Protein AF-A0A8J6BQK9-F1 (afdb_monomer_lite)

Sequence (80 aa):
MTRAGNLCLSSAGAQVSLATSSDDRHPAEHIIDGNPETFWTTTGMFPQEFIISMSSLQKIGKISIESSSSKLCSSVSRNE

Radius of gyration: 13.13 Å; chains: 1; bounding box: 29×28×39 Å

Structure (mmCIF, N/CA/C/O backbone):
data_AF-A0A8J6BQK9-F1
#
_entry.id   AF-A0A8J6BQK9-F1
#
loop_
_atom_site.group_PDB
_atom_site.id
_atom_site.type_symbol
_atom_site.label_atom_id
_atom_site.label_alt_id
_atom_site.label_comp_id
_atom_site.label_asym_id
_atom_site.label_entity_id
_atom_site.label_seq_id
_atom_site.pdbx_PDB_ins_code
_atom_site.Cartn_x
_atom_site.Cartn_y
_atom_site.Cartn_z
_atom_site.occupancy
_atom_site.B_iso_or_equiv
_atom_site.auth_seq_id
_atom_site.auth_comp_id
_atom_site.auth_asym_id
_atom_site.auth_atom_id
_atom_site.pdbx_PDB_model_num
ATOM 1 N N . MET A 1 1 ? -10.299 1.836 24.614 1.00 42.00 1 MET A N 1
ATOM 2 C CA . MET A 1 1 ? -8.982 2.163 24.027 1.00 42.00 1 MET A CA 1
ATOM 3 C C . MET A 1 1 ? -8.612 1.041 23.078 1.00 42.00 1 MET A C 1
ATOM 5 O O . MET A 1 1 ? -8.274 -0.040 23.543 1.00 42.00 1 MET A O 1
ATOM 9 N N . THR A 1 2 ? -8.765 1.244 21.772 1.00 50.50 2 THR A N 1
ATOM 10 C CA . THR A 1 2 ? -8.358 0.247 20.774 1.00 50.50 2 THR A CA 1
ATOM 11 C C . THR A 1 2 ? -6.836 0.169 20.786 1.00 50.50 2 THR A C 1
ATOM 13 O O . THR A 1 2 ? -6.160 1.197 20.735 1.00 50.50 2 THR A O 1
ATOM 16 N N . ARG A 1 3 ? -6.297 -1.037 20.957 1.00 53.00 3 ARG A N 1
ATOM 17 C CA . ARG A 1 3 ? -4.858 -1.294 21.032 1.00 53.00 3 ARG A CA 1
ATOM 18 C C . ARG A 1 3 ? -4.198 -0.736 19.763 1.00 53.00 3 ARG A C 1
ATOM 20 O O . ARG A 1 3 ? -4.655 -1.043 18.667 1.00 53.00 3 ARG A O 1
ATOM 27 N N . ALA A 1 4 ? -3.174 0.103 19.917 1.00 63.41 4 ALA A N 1
ATOM 28 C CA . ALA A 1 4 ? -2.428 0.691 18.806 1.00 63.41 4 ALA A CA 1
ATOM 29 C C . ALA A 1 4 ? -1.658 -0.415 18.058 1.00 63.41 4 ALA A C 1
ATOM 31 O O . ALA A 1 4 ? -0.531 -0.747 18.416 1.00 63.41 4 ALA A O 1
ATOM 32 N N . GLY A 1 5 ? -2.320 -1.056 17.096 1.00 78.44 5 GLY A N 1
ATOM 33 C CA . GLY A 1 5 ? -1.742 -2.047 16.190 1.00 78.44 5 GLY A CA 1
ATOM 34 C C . GLY A 1 5 ? -1.290 -1.408 14.878 1.00 78.44 5 GLY A C 1
ATOM 35 O O . GLY A 1 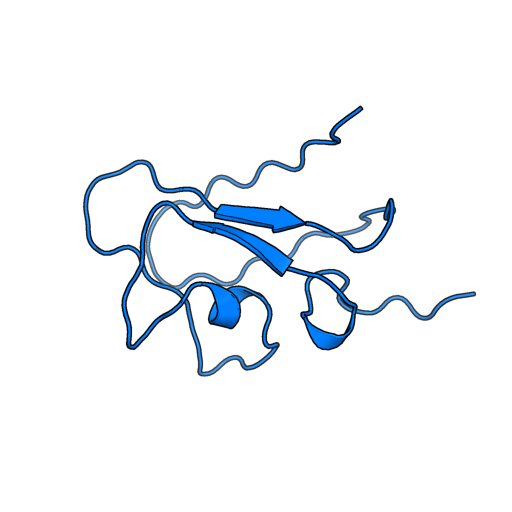5 ? -1.606 -0.250 14.605 1.00 78.44 5 GLY A O 1
ATOM 36 N N . ASN A 1 6 ? -0.550 -2.159 14.061 1.00 87.56 6 ASN A N 1
ATOM 37 C CA . ASN A 1 6 ? -0.205 -1.717 12.713 1.00 87.56 6 ASN A CA 1
ATOM 38 C C . ASN A 1 6 ? -1.486 -1.629 11.866 1.00 87.56 6 ASN A C 1
ATOM 40 O O . ASN A 1 6 ? -2.099 -2.644 11.544 1.00 87.56 6 ASN A O 1
ATOM 44 N N . LEU A 1 7 ? -1.883 -0.398 11.545 1.00 91.56 7 LEU A N 1
ATOM 45 C CA . LEU A 1 7 ? -3.112 -0.091 10.815 1.00 91.56 7 LEU A CA 1
ATOM 46 C C . LEU A 1 7 ? -3.043 -0.511 9.346 1.00 91.56 7 LEU A C 1
ATOM 48 O O . LEU A 1 7 ? -4.081 -0.728 8.740 1.00 91.56 7 LEU A O 1
ATOM 52 N N . CYS A 1 8 ? -1.836 -0.636 8.790 1.00 92.69 8 CYS A N 1
ATOM 53 C CA . CYS A 1 8 ? -1.621 -0.976 7.389 1.00 92.69 8 CYS A CA 1
ATOM 54 C C . CYS A 1 8 ? -1.742 -2.477 7.107 1.00 92.69 8 CYS A C 1
ATOM 56 O O . CYS A 1 8 ? -1.577 -2.865 5.960 1.00 92.69 8 CYS A O 1
ATOM 58 N N . LEU A 1 9 ? -1.986 -3.330 8.107 1.00 94.56 9 LEU A N 1
ATOM 59 C CA . LEU A 1 9 ? -2.094 -4.771 7.881 1.00 94.56 9 LEU A CA 1
ATOM 60 C C . LEU A 1 9 ? -3.428 -5.144 7.231 1.00 94.56 9 LEU A C 1
ATOM 62 O O . LEU A 1 9 ? -4.490 -4.660 7.625 1.00 94.56 9 LEU A O 1
ATOM 66 N N . SER A 1 10 ? -3.384 -6.108 6.317 1.00 94.81 10 SER A N 1
ATOM 67 C CA . SER A 1 10 ? -4.572 -6.753 5.746 1.00 94.81 10 SER A CA 1
ATOM 68 C C . SER A 1 10 ? -5.484 -7.342 6.829 1.00 94.81 10 SER A C 1
ATOM 70 O O . SER A 1 10 ? -6.703 -7.202 6.764 1.00 94.81 10 SER A O 1
ATOM 72 N N . SER A 1 11 ? -4.906 -7.896 7.900 1.00 93.81 11 SER A N 1
ATOM 73 C CA . SER A 1 11 ? -5.638 -8.384 9.079 1.00 93.81 11 SER A CA 1
ATOM 74 C C . SER A 1 11 ? -6.341 -7.280 9.885 1.00 93.81 11 SER A C 1
ATOM 76 O O . SER A 1 11 ? -7.281 -7.570 10.623 1.00 93.81 11 SER A O 1
ATOM 78 N N . ALA A 1 12 ? -5.930 -6.017 9.724 1.00 92.44 12 ALA A N 1
ATOM 79 C CA . ALA A 1 12 ? -6.616 -4.837 10.258 1.00 92.44 12 ALA A CA 1
ATOM 80 C C . ALA A 1 12 ? -7.652 -4.250 9.271 1.00 92.44 12 ALA A C 1
ATOM 82 O O . ALA A 1 12 ? -8.302 -3.243 9.568 1.00 92.44 12 ALA A O 1
ATOM 83 N N . GLY A 1 13 ? -7.830 -4.882 8.106 1.00 92.88 13 GLY A N 1
ATOM 84 C CA . GLY A 1 13 ? -8.750 -4.459 7.053 1.00 92.88 13 GLY A CA 1
ATOM 85 C C . GLY A 1 13 ? -8.166 -3.442 6.072 1.00 92.88 13 GLY A C 1
ATOM 86 O O . GLY A 1 13 ? -8.934 -2.827 5.337 1.00 92.88 13 GLY A O 1
ATOM 87 N N . ALA A 1 14 ? -6.846 -3.232 6.066 1.00 94.44 14 ALA A N 1
ATOM 88 C CA . ALA A 1 14 ? -6.195 -2.435 5.032 1.00 94.44 14 ALA A CA 1
ATOM 89 C C . ALA A 1 14 ? -6.132 -3.197 3.700 1.00 94.44 14 ALA A C 1
ATOM 91 O O . ALA A 1 14 ? -6.079 -4.427 3.676 1.00 94.44 14 ALA A O 1
ATOM 92 N N . GLN A 1 15 ? -6.126 -2.468 2.588 1.00 96.19 15 GLN A N 1
ATOM 93 C CA . GLN A 1 15 ? -6.051 -3.034 1.241 1.00 96.19 15 GLN A CA 1
ATOM 94 C C . GLN A 1 15 ? -5.153 -2.181 0.353 1.00 96.19 15 GLN A C 1
ATOM 96 O O . GLN A 1 15 ? -5.171 -0.956 0.458 1.00 96.19 15 GLN A O 1
ATOM 101 N N . VAL A 1 16 ? -4.410 -2.809 -0.558 1.00 95.44 16 VAL A N 1
ATOM 102 C CA . VAL A 1 16 ? -3.720 -2.073 -1.620 1.00 95.44 16 VAL A CA 1
ATOM 103 C C . VAL A 1 16 ? -4.719 -1.812 -2.742 1.00 95.44 16 VAL A C 1
ATOM 105 O O . VAL A 1 16 ? -5.159 -2.734 -3.418 1.00 95.44 16 VAL A O 1
ATOM 108 N N . SER A 1 17 ? -5.126 -0.556 -2.912 1.00 94.81 17 SER A N 1
ATOM 109 C CA . SER A 1 17 ? -6.128 -0.167 -3.916 1.00 94.81 17 SER A CA 1
ATOM 110 C C . SER A 1 17 ? -5.525 0.137 -5.280 1.00 94.81 17 SER A C 1
ATOM 112 O O . SER A 1 17 ? -6.225 0.089 -6.287 1.00 94.81 17 SER A O 1
ATOM 114 N N . LEU A 1 18 ? -4.239 0.478 -5.309 1.00 95.19 18 LEU A N 1
ATOM 115 C CA . LEU A 1 18 ? -3.498 0.770 -6.524 1.00 95.19 18 LEU A CA 1
ATOM 116 C C . LEU A 1 18 ? -2.042 0.375 -6.312 1.00 95.19 18 LEU A C 1
ATOM 118 O O . LEU A 1 18 ? -1.484 0.642 -5.249 1.00 95.19 18 LEU A O 1
ATOM 122 N N . ALA A 1 19 ? -1.439 -0.218 -7.335 1.00 94.81 19 ALA A N 1
ATOM 123 C CA . ALA A 1 19 ? -0.001 -0.377 -7.474 1.00 94.81 19 ALA A CA 1
ATOM 124 C C . ALA A 1 19 ? 0.339 -0.202 -8.956 1.00 94.81 19 ALA A C 1
ATOM 126 O O . ALA A 1 19 ? -0.260 -0.851 -9.812 1.00 94.81 19 ALA A O 1
ATOM 127 N N .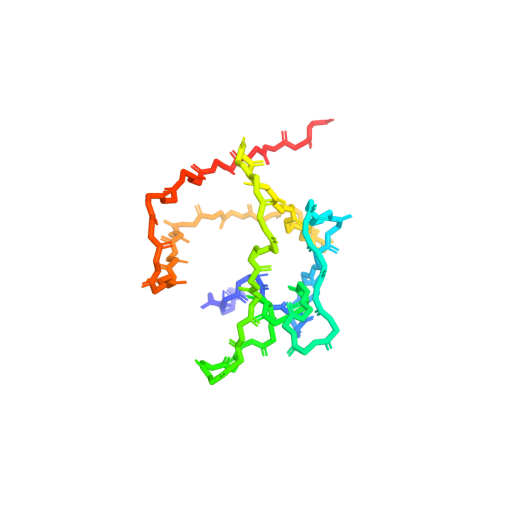 THR A 1 20 ? 1.281 0.683 -9.277 1.00 94.56 20 THR A N 1
ATOM 128 C CA . THR A 1 20 ? 1.680 0.937 -10.675 1.00 94.56 20 THR A CA 1
ATOM 129 C C . THR A 1 20 ? 2.563 -0.159 -11.267 1.00 94.56 20 THR A C 1
ATOM 131 O O . THR A 1 20 ? 2.782 -0.187 -12.476 1.00 94.56 20 THR A O 1
ATOM 134 N N . SER A 1 21 ? 3.049 -1.071 -10.424 1.00 92.56 21 SER A N 1
ATOM 135 C CA . SER A 1 21 ? 3.839 -2.234 -10.812 1.00 92.56 21 SER A CA 1
ATOM 136 C C . SER A 1 21 ? 3.232 -3.503 -10.229 1.00 92.56 21 SER A C 1
ATOM 138 O O . SER A 1 21 ? 2.772 -3.516 -9.085 1.00 92.56 21 SER A O 1
ATOM 140 N N . SER A 1 22 ? 3.286 -4.575 -11.011 1.00 91.25 22 SER A N 1
ATOM 141 C CA . SER A 1 22 ? 2.809 -5.902 -10.644 1.00 91.25 22 SER A CA 1
ATOM 142 C C . SER A 1 22 ? 3.818 -6.945 -11.122 1.00 91.25 22 SER A C 1
ATOM 144 O O . SER A 1 22 ? 4.230 -6.931 -12.282 1.00 91.25 22 SER A O 1
ATOM 146 N N . ASP A 1 23 ? 4.242 -7.801 -10.199 1.00 92.31 23 ASP A N 1
ATOM 147 C CA . ASP A 1 23 ? 5.087 -8.970 -10.424 1.00 92.31 23 ASP A CA 1
ATOM 148 C C . ASP A 1 23 ? 4.413 -10.149 -9.713 1.00 92.31 23 ASP A C 1
ATOM 150 O O . ASP A 1 23 ? 4.088 -10.039 -8.530 1.00 92.31 23 ASP A O 1
ATOM 154 N N . ASP A 1 24 ? 4.199 -11.267 -10.408 1.00 93.44 24 ASP A N 1
ATOM 155 C CA . ASP A 1 24 ? 3.474 -12.427 -9.862 1.00 93.44 24 ASP A CA 1
ATOM 156 C C . ASP A 1 24 ? 4.158 -13.054 -8.634 1.00 93.44 24 ASP A C 1
ATOM 158 O O . ASP A 1 24 ? 3.505 -13.695 -7.812 1.00 93.44 24 ASP A O 1
ATOM 162 N N . ARG A 1 25 ? 5.482 -12.900 -8.501 1.00 94.06 25 ARG A N 1
ATOM 163 C CA . ARG A 1 25 ? 6.262 -13.413 -7.362 1.00 94.06 25 AR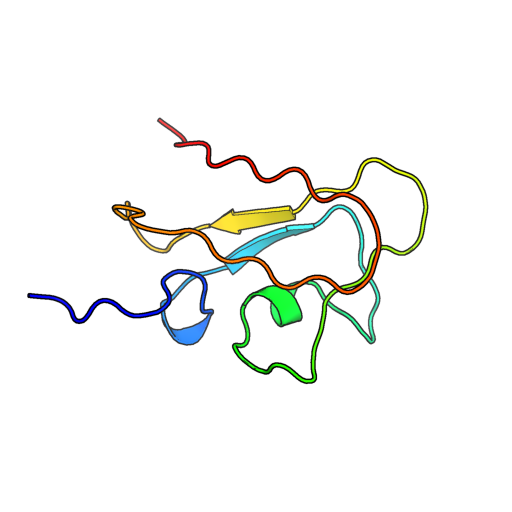G A CA 1
ATOM 164 C C . ARG A 1 25 ? 6.331 -12.409 -6.217 1.00 94.06 25 ARG A C 1
ATOM 166 O O . ARG A 1 25 ? 6.545 -12.804 -5.072 1.00 94.06 25 ARG A O 1
ATOM 173 N N . HIS A 1 26 ? 6.156 -11.129 -6.530 1.00 93.00 26 HIS A N 1
ATOM 174 C CA . HIS A 1 26 ? 6.236 -10.010 -5.595 1.00 93.00 26 HIS A CA 1
ATOM 175 C C . HIS A 1 26 ? 5.001 -9.100 -5.713 1.00 93.00 26 HIS A C 1
ATOM 177 O O . HIS A 1 26 ? 5.139 -7.909 -6.023 1.00 93.00 26 HIS A O 1
ATOM 183 N N . PRO A 1 27 ? 3.790 -9.646 -5.494 1.00 95.50 27 PRO A N 1
ATOM 184 C CA . PRO A 1 27 ? 2.546 -8.907 -5.630 1.00 95.50 27 PRO A CA 1
ATOM 185 C C . PRO A 1 27 ? 2.417 -7.807 -4.566 1.00 95.50 27 PRO A C 1
ATOM 187 O O . PRO A 1 27 ? 3.106 -7.804 -3.543 1.00 95.50 27 PRO A O 1
ATOM 190 N N . ALA A 1 28 ? 1.539 -6.836 -4.812 1.00 95.38 28 ALA A N 1
ATOM 191 C CA . ALA A 1 28 ? 1.429 -5.643 -3.973 1.00 95.38 28 ALA A CA 1
ATOM 192 C C . ALA A 1 28 ? 0.883 -5.947 -2.565 1.00 95.38 28 ALA A C 1
ATOM 194 O O . ALA A 1 28 ? 1.174 -5.231 -1.609 1.00 95.38 28 ALA A O 1
ATOM 195 N N . GLU A 1 29 ? 0.151 -7.047 -2.407 1.00 95.69 29 GLU A N 1
ATOM 196 C CA . GLU A 1 29 ? -0.377 -7.545 -1.138 1.00 95.69 29 GLU A CA 1
ATOM 197 C C . GLU A 1 29 ? 0.731 -7.849 -0.121 1.00 95.69 29 GLU A C 1
ATOM 199 O O . GLU A 1 29 ? 0.495 -7.735 1.082 1.00 95.69 29 GLU A O 1
ATOM 204 N N . HIS A 1 30 ? 1.954 -8.136 -0.583 1.00 95.62 30 HIS A N 1
ATOM 205 C CA . HIS A 1 30 ? 3.116 -8.309 0.290 1.00 95.62 30 HIS A CA 1
ATOM 206 C C . HIS A 1 30 ? 3.508 -7.029 1.052 1.00 95.62 30 HIS A C 1
ATOM 208 O O . HIS A 1 30 ? 4.277 -7.089 2.001 1.00 95.62 30 HIS A O 1
ATOM 214 N N . ILE A 1 31 ? 2.981 -5.853 0.689 1.00 94.62 31 ILE A N 1
ATOM 215 C CA . ILE A 1 31 ? 3.182 -4.613 1.465 1.00 94.62 31 ILE A CA 1
ATOM 216 C C . ILE A 1 31 ? 2.432 -4.672 2.808 1.00 94.62 31 ILE A C 1
ATOM 218 O O . ILE A 1 31 ? 2.836 -4.037 3.783 1.00 94.62 31 ILE A O 1
ATOM 222 N N . ILE A 1 32 ? 1.313 -5.401 2.859 1.00 95.44 32 ILE A N 1
ATOM 223 C CA . ILE A 1 32 ? 0.333 -5.354 3.955 1.00 95.44 32 ILE A CA 1
ATOM 224 C C . ILE A 1 32 ? 0.103 -6.715 4.629 1.00 95.44 32 ILE A C 1
ATOM 226 O O . ILE A 1 32 ? -0.816 -6.859 5.440 1.00 95.44 32 ILE A O 1
ATOM 230 N N . ASP A 1 33 ? 0.897 -7.734 4.311 1.00 94.88 33 ASP A N 1
ATOM 231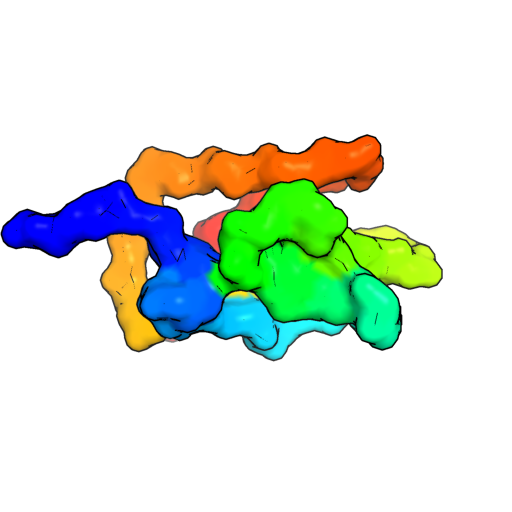 C CA . ASP A 1 33 ? 0.750 -9.089 4.861 1.00 94.88 33 ASP A CA 1
ATOM 232 C C . ASP A 1 33 ? 1.384 -9.254 6.259 1.00 94.88 33 ASP A C 1
ATOM 234 O O . ASP A 1 33 ? 0.982 -10.130 7.025 1.00 94.88 33 ASP A O 1
ATOM 238 N N . GLY A 1 34 ? 2.314 -8.366 6.629 1.00 92.75 34 GLY A N 1
ATOM 239 C CA . GLY A 1 34 ? 3.023 -8.391 7.908 1.00 92.75 34 GLY A CA 1
ATOM 240 C C . GLY A 1 34 ? 4.149 -9.423 7.991 1.00 92.75 34 GLY A C 1
ATOM 241 O O . GLY A 1 34 ? 4.634 -9.677 9.095 1.00 92.75 34 GLY A O 1
ATOM 242 N N . ASN A 1 35 ? 4.561 -10.014 6.868 1.00 93.31 35 ASN A N 1
ATOM 243 C CA . ASN A 1 35 ? 5.662 -10.966 6.805 1.00 93.31 35 ASN A CA 1
ATOM 244 C C . ASN A 1 35 ? 6.940 -10.265 6.293 1.00 93.31 35 ASN A C 1
ATOM 246 O O . ASN A 1 35 ? 6.963 -9.796 5.162 1.00 93.31 35 ASN A O 1
ATOM 250 N N . PRO A 1 36 ? 8.023 -10.189 7.091 1.00 88.56 36 PRO A N 1
ATOM 251 C CA . PRO A 1 36 ? 9.241 -9.471 6.698 1.00 88.56 36 PRO A CA 1
ATOM 252 C C . PRO A 1 36 ? 10.035 -10.151 5.568 1.00 88.56 36 PRO A C 1
ATOM 254 O O . PRO A 1 36 ? 10.923 -9.527 4.993 1.00 88.56 36 PRO A O 1
ATOM 257 N N . GLU A 1 37 ? 9.742 -11.417 5.255 1.00 91.50 37 GLU A N 1
ATOM 258 C CA . GLU A 1 37 ? 10.421 -12.172 4.192 1.00 91.50 37 GLU A CA 1
ATOM 259 C C . GLU A 1 37 ? 9.783 -11.959 2.808 1.00 91.50 37 GLU A C 1
ATOM 261 O O . GLU A 1 37 ? 10.383 -12.288 1.783 1.00 91.50 37 GLU A O 1
ATOM 266 N N . THR A 1 38 ? 8.558 -11.429 2.760 1.00 94.00 38 THR A N 1
ATOM 267 C CA . THR A 1 38 ? 7.839 -11.108 1.524 1.00 94.00 38 THR A CA 1
ATOM 268 C C . THR A 1 38 ? 7.898 -9.609 1.249 1.00 94.00 38 THR A C 1
ATOM 270 O O . THR A 1 38 ? 7.988 -8.777 2.147 1.00 94.00 38 THR A O 1
ATOM 273 N N . PHE A 1 39 ? 7.908 -9.244 -0.032 1.00 93.62 39 PHE A N 1
ATOM 274 C CA . PHE A 1 39 ? 7.961 -7.849 -0.461 1.00 93.62 39 PHE A CA 1
ATOM 275 C C . PHE A 1 39 ? 7.284 -7.665 -1.819 1.00 93.62 39 PHE A C 1
ATOM 277 O O . PHE A 1 39 ? 7.200 -8.606 -2.617 1.00 93.62 39 PHE A O 1
ATOM 284 N N . TRP A 1 40 ? 6.830 -6.437 -2.066 1.00 94.25 40 TRP A N 1
ATOM 285 C CA . TRP A 1 40 ? 6.459 -5.937 -3.388 1.00 94.25 40 TRP A CA 1
ATOM 286 C C . TRP A 1 40 ? 7.680 -5.332 -4.078 1.00 94.25 40 TRP A C 1
ATOM 288 O O . TRP A 1 40 ? 8.530 -4.724 -3.423 1.00 94.25 40 TRP A O 1
ATOM 298 N N . THR A 1 41 ? 7.758 -5.471 -5.401 1.00 91.62 41 THR A N 1
ATOM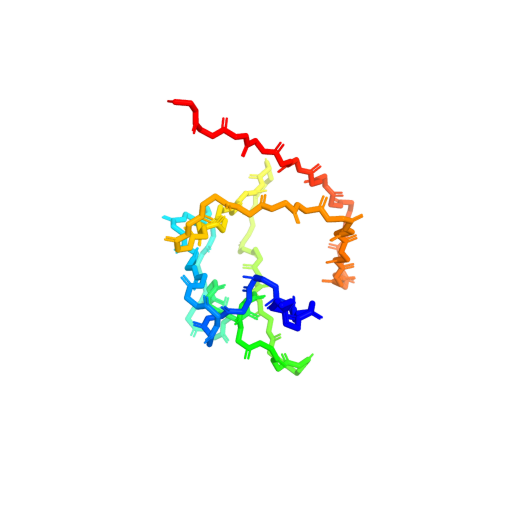 299 C CA . THR A 1 41 ? 8.847 -4.900 -6.198 1.00 91.62 41 THR A CA 1
ATOM 300 C C . THR A 1 41 ? 8.330 -4.109 -7.393 1.00 91.62 41 THR A C 1
ATOM 302 O O . THR A 1 41 ? 7.266 -4.379 -7.957 1.00 91.62 41 THR A O 1
ATOM 305 N N . THR A 1 42 ? 9.125 -3.133 -7.817 1.00 91.00 42 THR A N 1
ATOM 306 C CA . THR A 1 42 ? 8.902 -2.419 -9.071 1.00 91.00 42 THR A CA 1
ATOM 307 C C . THR A 1 42 ? 9.541 -3.197 -10.224 1.00 91.00 42 THR A C 1
ATOM 309 O O . THR A 1 42 ? 10.631 -3.747 -10.083 1.00 91.00 42 THR A O 1
ATOM 312 N N . THR A 1 43 ? 8.876 -3.259 -11.379 1.00 89.44 43 THR A N 1
ATOM 313 C CA . THR A 1 43 ? 9.349 -4.004 -12.564 1.00 89.44 43 THR A CA 1
ATOM 314 C C . THR A 1 43 ? 10.037 -3.119 -13.613 1.00 89.44 43 THR A C 1
ATOM 316 O O . THR A 1 43 ? 10.425 -3.594 -14.679 1.00 89.44 43 THR A O 1
ATOM 319 N N . GLY A 1 44 ? 10.254 -1.835 -13.307 1.00 82.56 44 GLY A N 1
ATOM 320 C CA . GLY A 1 44 ? 10.991 -0.879 -14.141 1.00 82.56 44 GLY A CA 1
ATOM 321 C C . GLY A 1 44 ? 10.220 0.418 -14.402 1.00 82.56 44 GLY A C 1
ATOM 322 O O . GLY A 1 44 ? 9.026 0.501 -14.143 1.00 82.56 44 GLY A O 1
ATOM 323 N N . MET A 1 45 ? 10.926 1.430 -14.923 1.00 81.69 45 MET A N 1
ATOM 324 C CA . MET A 1 45 ? 10.478 2.827 -15.085 1.00 81.69 45 MET A CA 1
ATOM 325 C C . MET A 1 45 ? 10.048 3.511 -13.773 1.00 81.69 45 MET A C 1
ATOM 327 O O . MET A 1 45 ? 9.391 2.931 -12.918 1.00 81.69 45 MET A O 1
ATOM 331 N N . PHE A 1 46 ? 10.427 4.775 -13.602 1.00 83.88 46 PHE A N 1
ATOM 332 C CA . PHE A 1 46 ? 10.079 5.587 -12.431 1.00 83.88 46 PHE A CA 1
ATOM 333 C C . PHE A 1 46 ? 9.337 6.853 -12.886 1.00 83.88 46 PHE A C 1
ATOM 335 O O . PHE A 1 46 ? 9.615 7.324 -13.993 1.00 83.88 46 PHE A O 1
ATOM 342 N N . PRO A 1 47 ? 8.457 7.448 -12.054 1.00 90.25 47 PRO A N 1
ATOM 343 C CA . PRO A 1 47 ? 8.099 7.065 -10.681 1.00 90.25 47 PRO A CA 1
ATOM 344 C C . PRO A 1 47 ? 7.144 5.863 -10.604 1.00 90.25 47 PRO A C 1
ATOM 346 O O . PRO A 1 47 ? 6.505 5.501 -11.585 1.00 90.25 47 PRO A O 1
ATOM 349 N N . GLN A 1 48 ? 7.070 5.253 -9.421 1.00 90.19 48 GLN A N 1
ATOM 350 C CA . GLN A 1 48 ? 6.139 4.175 -9.086 1.00 90.19 48 GLN A CA 1
ATOM 351 C C . GLN A 1 48 ? 5.399 4.564 -7.806 1.00 90.19 48 GLN A C 1
ATOM 353 O O . GLN A 1 48 ? 5.988 5.196 -6.926 1.00 90.19 48 GLN A O 1
ATOM 358 N N . GLU A 1 49 ? 4.131 4.188 -7.699 1.00 91.88 49 GLU A N 1
ATOM 359 C CA . GLU A 1 49 ? 3.282 4.495 -6.553 1.00 91.88 49 GLU A CA 1
ATOM 360 C C . GLU A 1 49 ? 2.374 3.319 -6.195 1.00 91.88 49 GLU A C 1
ATOM 362 O O . GLU A 1 49 ? 2.066 2.443 -7.008 1.00 91.88 49 GLU A O 1
ATOM 367 N N . PHE A 1 50 ? 1.943 3.319 -4.940 1.00 92.94 50 PHE A N 1
ATOM 368 C CA . PHE A 1 50 ? 0.901 2.440 -4.447 1.00 92.94 50 PHE A CA 1
ATOM 369 C C . PHE A 1 50 ? 0.040 3.191 -3.432 1.00 92.94 50 PHE A C 1
ATOM 371 O O . PHE A 1 50 ? 0.494 4.140 -2.789 1.00 92.94 50 PHE A O 1
ATOM 378 N N . ILE A 1 51 ? -1.208 2.756 -3.278 1.00 94.62 51 ILE A N 1
ATOM 379 C CA . ILE A 1 51 ? -2.172 3.355 -2.353 1.00 94.62 51 ILE A CA 1
ATOM 380 C C . ILE A 1 51 ? -2.677 2.275 -1.404 1.00 94.62 51 ILE A C 1
ATOM 382 O O . ILE A 1 51 ? -3.219 1.265 -1.851 1.00 94.62 51 ILE A O 1
ATOM 386 N N . ILE A 1 52 ? -2.539 2.514 -0.096 1.00 94.25 52 ILE A N 1
ATOM 387 C CA . ILE A 1 52 ? -3.144 1.685 0.952 1.00 9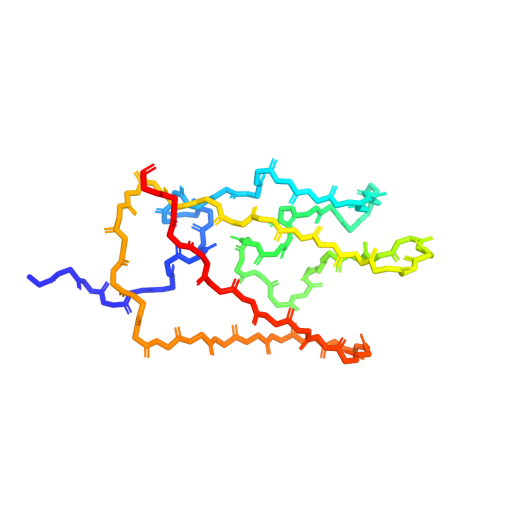4.25 52 ILE A CA 1
ATOM 388 C C . ILE A 1 52 ? -4.424 2.366 1.435 1.00 94.25 52 ILE A C 1
ATOM 390 O O . ILE A 1 52 ? -4.376 3.447 2.025 1.00 94.25 52 ILE A O 1
ATOM 394 N N . SER A 1 53 ? -5.558 1.709 1.224 1.00 93.75 53 SER A N 1
ATOM 395 C CA . SER A 1 53 ? -6.850 2.121 1.763 1.00 93.75 53 SER A CA 1
ATOM 396 C C . SER A 1 53 ? -7.091 1.476 3.118 1.00 93.75 53 SER A C 1
ATOM 398 O O . SER A 1 53 ? -6.906 0.273 3.293 1.00 93.75 53 SER A O 1
ATOM 400 N N . MET A 1 54 ? -7.533 2.287 4.076 1.00 91.19 54 MET A N 1
ATOM 401 C CA . MET A 1 54 ? -7.908 1.837 5.414 1.00 91.19 54 MET A CA 1
ATOM 402 C C . MET A 1 54 ? -9.413 1.582 5.477 1.00 91.19 54 MET A C 1
ATOM 404 O O . MET A 1 54 ? -10.194 2.322 4.884 1.00 91.19 54 MET A O 1
ATOM 408 N N . SER A 1 55 ? -9.830 0.592 6.267 1.00 87.06 55 SER A N 1
ATOM 409 C CA . SER A 1 55 ? -11.246 0.234 6.455 1.00 87.06 55 SER A CA 1
ATOM 410 C C . SER A 1 55 ? -12.106 1.351 7.066 1.00 87.06 55 SER A C 1
ATOM 412 O O . SER A 1 55 ? -13.331 1.328 6.971 1.00 87.06 55 SER A O 1
ATOM 414 N N . SER A 1 56 ? -11.483 2.329 7.721 1.00 88.69 56 SER A N 1
ATOM 415 C CA . SER A 1 56 ? -12.137 3.513 8.283 1.00 88.69 56 SER A CA 1
ATOM 416 C C . SER A 1 56 ? -11.118 4.628 8.511 1.00 88.69 56 SER A C 1
ATOM 418 O O . SER A 1 56 ? -9.911 4.385 8.480 1.00 88.69 56 SER A O 1
ATOM 420 N N . LEU A 1 57 ? -11.586 5.852 8.769 1.00 89.00 57 LEU A N 1
ATOM 421 C CA . LEU A 1 57 ? -10.716 6.992 9.056 1.00 89.00 57 LEU A CA 1
ATOM 422 C C . LEU A 1 57 ? -9.844 6.716 10.292 1.00 89.00 57 LEU A C 1
ATOM 424 O O . LEU A 1 57 ? -10.348 6.605 11.410 1.00 89.00 57 LEU A O 1
ATOM 428 N N . GLN A 1 58 ? -8.528 6.650 10.091 1.00 87.69 58 GLN A N 1
ATOM 429 C CA . GLN A 1 58 ? -7.564 6.396 11.159 1.00 87.69 58 GLN A CA 1
ATOM 430 C C . GLN A 1 58 ? -6.769 7.648 11.531 1.00 87.69 58 GLN A C 1
ATOM 432 O O . GLN A 1 58 ? -6.374 8.446 10.678 1.00 87.69 58 GLN A O 1
ATOM 437 N N . LYS A 1 59 ? -6.446 7.781 12.822 1.00 89.25 59 LYS A N 1
ATOM 438 C CA . LYS A 1 59 ? -5.440 8.740 13.286 1.00 89.25 59 LYS A CA 1
ATOM 439 C C . LYS A 1 59 ? -4.056 8.099 13.197 1.00 89.25 59 LYS A C 1
ATOM 441 O O . LYS A 1 59 ? -3.722 7.226 13.992 1.00 89.25 59 LYS A O 1
ATOM 446 N N . ILE A 1 60 ? -3.237 8.573 12.264 1.00 88.88 60 ILE A N 1
ATOM 447 C CA . ILE A 1 60 ? -1.862 8.097 12.086 1.00 88.88 60 ILE A CA 1
ATOM 448 C C . ILE A 1 60 ? -0.943 8.864 13.040 1.00 88.88 60 ILE A C 1
ATOM 450 O O . ILE A 1 60 ? -0.835 10.085 12.960 1.00 88.88 60 ILE A O 1
ATOM 454 N N . GLY A 1 61 ? -0.309 8.148 13.970 1.00 88.81 61 GLY A N 1
ATOM 455 C CA . GLY A 1 61 ? 0.675 8.723 14.896 1.00 88.81 61 GLY A CA 1
ATOM 456 C C . GLY A 1 61 ? 2.124 8.564 14.433 1.00 88.81 61 GLY A C 1
ATOM 457 O O . GLY A 1 61 ? 2.967 9.398 14.749 1.00 88.81 61 GLY A O 1
ATOM 458 N N . LYS A 1 62 ? 2.417 7.495 13.687 1.00 89.25 62 LYS A N 1
ATOM 459 C CA . LYS A 1 62 ? 3.746 7.172 13.165 1.00 89.25 62 LYS A CA 1
ATOM 460 C C . LYS A 1 62 ? 3.602 6.390 11.865 1.00 89.25 62 LYS A C 1
ATOM 462 O O . LYS A 1 62 ? 2.706 5.559 11.753 1.00 89.25 62 LYS A O 1
ATOM 467 N N . ILE A 1 63 ? 4.514 6.637 10.934 1.00 90.38 63 ILE A N 1
ATOM 468 C CA . ILE A 1 63 ? 4.683 5.858 9.708 1.00 90.38 63 ILE A CA 1
ATOM 469 C C . ILE A 1 63 ? 6.092 5.276 9.756 1.00 90.38 63 ILE A C 1
ATOM 471 O O . ILE A 1 63 ? 7.055 6.009 9.984 1.00 90.38 63 ILE A O 1
ATOM 475 N N . SER A 1 64 ? 6.196 3.964 9.586 1.00 89.38 64 SER A N 1
ATOM 476 C CA . SER A 1 64 ? 7.463 3.255 9.414 1.00 89.38 64 SER A CA 1
ATOM 477 C C . SER A 1 64 ? 7.441 2.616 8.037 1.00 89.38 64 SER A C 1
ATOM 479 O O . SER A 1 64 ? 6.412 2.064 7.651 1.00 89.38 64 SER A O 1
ATOM 481 N N . ILE A 1 65 ? 8.552 2.694 7.311 1.00 88.44 65 ILE A N 1
ATOM 482 C CA . ILE A 1 65 ? 8.682 2.058 6.004 1.00 88.44 65 ILE A CA 1
ATOM 483 C C . ILE A 1 65 ? 10.013 1.329 5.951 1.00 88.44 65 ILE A C 1
ATOM 485 O O . ILE A 1 65 ? 11.050 1.907 6.278 1.00 88.44 65 ILE A O 1
ATOM 489 N N . GLU A 1 66 ? 9.963 0.073 5.533 1.00 88.12 66 GLU A N 1
ATOM 490 C CA . GLU A 1 66 ? 11.127 -0.771 5.307 1.00 88.12 66 GLU A CA 1
ATOM 491 C C . GLU A 1 66 ? 11.268 -0.981 3.798 1.00 88.12 66 GLU A C 1
ATOM 493 O O . GLU A 1 66 ? 10.308 -1.320 3.112 1.00 88.12 66 GLU A O 1
ATOM 498 N N . SER A 1 67 ? 12.450 -0.681 3.260 1.00 84.81 67 SER A N 1
ATOM 499 C CA . SER A 1 67 ? 12.736 -0.785 1.826 1.00 84.81 67 SER A CA 1
ATOM 500 C C . SER A 1 67 ? 14.220 -1.072 1.617 1.00 84.81 67 SER A C 1
ATOM 502 O O . SER A 1 67 ? 15.062 -0.553 2.350 1.00 84.81 67 SER A O 1
ATOM 504 N N . SER A 1 68 ? 14.544 -1.911 0.634 1.00 79.94 68 SER A N 1
ATOM 505 C CA . SER A 1 68 ? 15.905 -2.398 0.381 1.00 79.94 68 SER A CA 1
ATOM 506 C C . SER A 1 68 ? 16.620 -1.673 -0.769 1.00 79.94 68 SER A C 1
ATOM 508 O O . SER A 1 68 ? 17.820 -1.872 -0.953 1.00 79.94 68 SER A O 1
ATOM 510 N N . SER A 1 69 ? 15.944 -0.827 -1.564 1.00 69.00 69 SER A N 1
ATOM 511 C CA . SER A 1 69 ? 16.555 -0.140 -2.719 1.00 69.00 69 SER A CA 1
ATOM 512 C C . SER A 1 69 ? 15.833 1.160 -3.136 1.00 69.00 69 SER A C 1
ATOM 514 O O . SER A 1 69 ? 14.642 1.145 -3.432 1.00 69.00 69 SER A O 1
ATOM 516 N N . SER A 1 70 ? 16.604 2.252 -3.297 1.00 58.75 70 SER A N 1
ATOM 517 C CA . SER A 1 70 ? 16.242 3.613 -3.788 1.00 58.75 70 SER A CA 1
ATOM 518 C C . SER A 1 70 ? 15.382 4.515 -2.879 1.00 58.75 70 SER A C 1
ATOM 520 O O . SER A 1 70 ? 14.624 4.058 -2.035 1.00 58.75 70 SER A O 1
ATOM 522 N N . LYS A 1 71 ? 15.523 5.841 -3.064 1.00 60.00 71 LYS A N 1
ATOM 523 C CA . LYS A 1 71 ? 14.765 6.904 -2.372 1.00 60.00 71 LYS A CA 1
ATOM 524 C C . LYS A 1 71 ? 13.254 6.666 -2.469 1.00 60.00 71 LYS A C 1
ATOM 526 O O . LYS A 1 71 ? 12.703 6.734 -3.563 1.00 60.00 71 LYS A O 1
ATOM 531 N N . LEU A 1 72 ? 12.600 6.489 -1.324 1.00 59.47 72 LEU A N 1
ATOM 532 C CA . LEU A 1 72 ? 11.147 6.413 -1.224 1.00 59.47 72 LEU A CA 1
ATOM 533 C C . LEU A 1 72 ? 10.574 7.743 -0.719 1.00 59.47 72 LEU A C 1
ATOM 535 O O . LEU A 1 72 ? 10.904 8.194 0.378 1.00 59.47 72 LEU A O 1
ATOM 539 N N . CYS A 1 73 ? 9.686 8.349 -1.504 1.00 56.81 73 CYS A N 1
ATOM 540 C CA . CYS A 1 73 ? 8.862 9.470 -1.064 1.00 56.81 73 CYS A CA 1
ATOM 541 C C . CYS A 1 73 ? 7.520 8.912 -0.581 1.00 56.81 73 CYS A C 1
ATOM 543 O O . CYS A 1 73 ? 6.795 8.315 -1.370 1.00 56.81 73 CYS A O 1
ATOM 545 N N . SER A 1 74 ? 7.184 9.095 0.697 1.00 61.47 74 SER A N 1
ATOM 546 C CA . SER A 1 74 ? 5.858 8.744 1.219 1.00 61.47 74 SER A CA 1
ATOM 547 C C . SER A 1 74 ? 5.020 9.999 1.411 1.00 61.47 74 SER A C 1
ATOM 549 O O . SER A 1 74 ? 5.515 11.042 1.837 1.00 61.47 74 SER A O 1
ATOM 551 N N . SER A 1 75 ? 3.743 9.919 1.056 1.00 64.12 75 SER A N 1
ATOM 552 C CA . SER A 1 75 ? 2.762 10.980 1.276 1.00 64.12 75 SER A CA 1
ATOM 553 C C . SER A 1 75 ? 1.494 10.349 1.829 1.00 64.12 75 SER A C 1
ATOM 555 O O . SER A 1 75 ? 1.047 9.318 1.336 1.00 64.12 75 SER A O 1
ATOM 557 N N . VAL A 1 76 ? 0.938 10.944 2.884 1.00 66.56 76 VAL A N 1
ATOM 558 C CA . VAL A 1 76 ? -0.355 10.540 3.445 1.00 66.56 76 VAL A CA 1
ATOM 559 C C . VAL A 1 76 ? -1.370 11.593 3.065 1.00 66.56 76 VAL A C 1
ATOM 561 O O . VAL A 1 76 ? -1.350 12.703 3.598 1.00 66.56 76 VAL A O 1
ATOM 564 N N . SER A 1 77 ? -2.264 11.219 2.164 1.00 64.94 77 SER A N 1
ATOM 565 C CA . SER A 1 77 ? -3.389 12.050 1.755 1.00 64.94 77 SER A CA 1
ATOM 566 C C . SER A 1 77 ? -4.655 11.579 2.465 1.00 64.94 77 SER A C 1
ATOM 568 O O . SER A 1 77 ? -4.873 10.380 2.639 1.00 64.94 77 SER A O 1
ATOM 570 N N . ARG A 1 78 ? -5.495 12.525 2.895 1.00 60.09 78 ARG A N 1
ATOM 571 C CA . ARG A 1 78 ? -6.878 12.238 3.291 1.00 60.09 78 ARG A CA 1
ATOM 572 C C . ARG A 1 78 ? -7.755 12.475 2.072 1.00 60.09 78 ARG A C 1
ATOM 574 O O . ARG A 1 78 ? -7.650 13.534 1.466 1.00 60.09 78 ARG A O 1
ATOM 581 N N . ASN A 1 79 ? -8.581 11.498 1.724 1.00 54.12 79 ASN A N 1
ATOM 582 C CA . ASN A 1 79 ? -9.633 11.701 0.739 1.00 54.12 79 ASN A CA 1
ATOM 583 C C . ASN A 1 79 ? -10.835 12.292 1.493 1.00 54.12 79 ASN A C 1
ATOM 585 O O . ASN A 1 79 ? -11.353 11.629 2.396 1.00 54.12 79 ASN A O 1
ATOM 589 N N . GLU A 1 80 ? -11.170 13.553 1.213 1.00 45.38 80 GLU A N 1
ATOM 590 C CA . GLU A 1 80 ? -12.343 14.260 1.761 1.00 45.38 80 GLU A CA 1
ATOM 591 C C . GLU A 1 80 ? -13.625 13.901 1.004 1.00 45.38 80 GLU A C 1
ATOM 593 O O . GLU A 1 80 ? -13.539 13.641 -0.220 1.00 45.38 80 GLU A O 1
#

InterPro domains:
  IPR008979 Galactose-binding-like domain superfamily [SSF49785] (7-70)
  IPR033558 Intraflagellar transport protein 25 [PTHR33906] (2-68)

pLDDT: mean 84.68, std 14.13, range [42.0, 96.19]

Organism: Eleutherodactylus coqui (NCBI:txid57060)

Secondary structure (DSSP, 8-state):
------TTSGGGT-EEEEES---TTS-GGGGSS--TT------SSS---EEEEPSS-----------SSSPPPP------

Foldseek 3Di:
DPPPDDQQAVVVVKDWPDWPAADPQQGPNQQHPPDPVGHHDHPDDDDIDIDIDGPDDDDDPDDDDDDDDDDDDDDDDDDD